Protein AF-A0A9E5MCW7-F1 (afdb_monomer_lite)

Structure (mmCIF, N/CA/C/O backbone):
data_AF-A0A9E5MCW7-F1
#
_entry.id   AF-A0A9E5MCW7-F1
#
loop_
_atom_site.group_PDB
_atom_site.id
_atom_site.type_symbol
_atom_site.label_atom_id
_atom_site.label_alt_id
_atom_site.label_comp_id
_atom_site.label_asym_id
_atom_site.label_entity_id
_atom_site.label_seq_id
_atom_site.pdbx_PDB_ins_code
_atom_site.Cartn_x
_atom_site.Cartn_y
_atom_site.Cartn_z
_atom_site.occupancy
_atom_site.B_iso_or_equiv
_atom_site.auth_seq_id
_atom_site.auth_comp_id
_atom_site.auth_asym_id
_atom_site.auth_atom_id
_atom_site.pdbx_PDB_model_num
ATOM 1 N N . MET A 1 1 ? -56.796 -38.189 36.861 1.00 42.31 1 MET A N 1
ATOM 2 C CA . MET A 1 1 ? -56.053 -38.050 35.592 1.00 42.31 1 MET A CA 1
ATOM 3 C C . MET A 1 1 ? -56.453 -36.708 34.996 1.00 42.31 1 MET A C 1
ATOM 5 O O . MET A 1 1 ? -57.504 -36.618 34.386 1.00 42.31 1 MET A O 1
ATOM 9 N N . ALA A 1 2 ? -55.723 -35.639 35.319 1.00 38.09 2 ALA A N 1
ATOM 10 C CA . ALA A 1 2 ? -56.020 -34.288 34.844 1.00 38.09 2 ALA A CA 1
ATOM 11 C C . ALA A 1 2 ? -54.840 -33.835 33.981 1.00 38.09 2 ALA A C 1
ATOM 13 O O . ALA A 1 2 ? -53.722 -33.717 34.476 1.00 38.09 2 ALA A O 1
ATOM 14 N N . LEU A 1 3 ? -55.087 -33.685 32.681 1.00 42.09 3 LEU A N 1
ATOM 15 C CA . LEU A 1 3 ? -54.106 -33.246 31.697 1.00 42.09 3 LEU A CA 1
ATOM 16 C C . LEU A 1 3 ? -54.118 -31.711 31.688 1.00 42.09 3 LEU A C 1
ATOM 18 O O . LEU A 1 3 ? -55.090 -31.106 31.241 1.00 42.09 3 LEU A O 1
ATOM 22 N N . ALA A 1 4 ? -53.074 -31.079 32.221 1.00 42.81 4 ALA A N 1
ATOM 23 C CA . ALA A 1 4 ? -52.878 -29.639 32.089 1.00 42.81 4 ALA A CA 1
ATOM 24 C C . ALA A 1 4 ? -52.152 -29.367 30.765 1.00 42.81 4 ALA A C 1
ATOM 26 O O . ALA A 1 4 ? -51.011 -29.788 30.581 1.00 42.81 4 ALA A O 1
ATOM 27 N N . LEU A 1 5 ? -52.830 -28.695 29.835 1.00 50.38 5 LEU A N 1
ATOM 28 C CA . LEU A 1 5 ? -52.269 -28.276 28.555 1.00 50.38 5 LEU A CA 1
ATOM 29 C C . LEU A 1 5 ? -51.658 -26.877 28.731 1.00 50.38 5 LEU A C 1
ATOM 31 O O . LEU A 1 5 ? -52.371 -25.876 28.757 1.00 50.38 5 LEU A O 1
ATOM 35 N N . SER A 1 6 ? -50.340 -26.796 28.899 1.00 53.78 6 SER A N 1
ATOM 36 C CA . SER A 1 6 ? -49.606 -25.530 28.899 1.00 53.78 6 SER A CA 1
ATOM 37 C C . SER A 1 6 ? -49.307 -25.112 27.457 1.00 53.78 6 SER A C 1
ATOM 39 O O . SER A 1 6 ? -48.433 -25.664 26.794 1.00 53.78 6 SER A O 1
ATOM 41 N N . ALA A 1 7 ? -50.047 -24.122 26.957 1.00 55.88 7 ALA A N 1
ATOM 42 C CA . ALA A 1 7 ? -49.742 -23.464 25.692 1.00 55.88 7 ALA A CA 1
ATOM 43 C C . ALA A 1 7 ? -48.522 -22.544 25.881 1.00 55.88 7 ALA A C 1
ATOM 45 O O . ALA A 1 7 ? -48.621 -21.469 26.470 1.00 55.88 7 ALA A O 1
ATOM 46 N N . GLY A 1 8 ? -47.353 -22.988 25.417 1.00 53.06 8 GLY A N 1
ATOM 47 C CA . GLY A 1 8 ? -46.138 -22.177 25.389 1.00 53.06 8 GLY A CA 1
ATOM 48 C C . GLY A 1 8 ? -46.206 -21.141 24.269 1.00 53.06 8 GLY A C 1
ATOM 49 O O . GLY A 1 8 ? -46.125 -21.491 23.095 1.00 53.06 8 GLY A O 1
ATOM 50 N N . ILE A 1 9 ? -46.343 -19.864 24.624 1.00 63.03 9 ILE A N 1
ATOM 51 C CA . ILE A 1 9 ? -46.174 -18.749 23.686 1.00 63.03 9 ILE A CA 1
ATOM 52 C C . ILE A 1 9 ? -44.671 -18.607 23.422 1.00 63.03 9 ILE A C 1
ATOM 54 O O . ILE A 1 9 ? -43.931 -18.063 24.238 1.00 63.03 9 ILE A O 1
ATOM 58 N N . GLY A 1 10 ? -44.207 -19.143 22.294 1.00 56.91 10 GLY A N 1
ATOM 59 C CA . GLY A 1 10 ? -42.850 -18.913 21.812 1.00 56.91 10 GLY A CA 1
ATOM 60 C C . GLY A 1 10 ? -42.728 -17.492 21.270 1.00 56.91 10 GLY A C 1
ATOM 61 O O . GLY A 1 10 ? -43.311 -17.178 20.233 1.00 56.91 10 GLY A O 1
ATOM 62 N N . LEU A 1 11 ? -41.974 -16.625 21.953 1.00 61.28 11 LEU A N 1
ATOM 63 C CA . LEU A 1 11 ? -41.538 -15.363 21.361 1.00 61.28 11 LEU A CA 1
ATOM 64 C C . LEU A 1 11 ? -40.548 -15.677 20.233 1.00 61.28 11 LEU A C 1
ATOM 66 O O . LEU A 1 11 ? -39.409 -16.065 20.483 1.00 61.28 11 LEU A O 1
ATOM 70 N N . LEU A 1 12 ? -40.985 -15.495 18.989 1.00 62.19 12 LEU A N 1
ATOM 71 C CA . LEU A 1 12 ? -40.101 -15.439 17.831 1.00 62.19 12 LEU A CA 1
ATOM 72 C C . LEU A 1 12 ? -39.320 -14.120 17.892 1.00 62.19 12 LEU A C 1
ATOM 74 O O . LEU A 1 12 ? -39.847 -13.053 17.576 1.00 62.19 12 LEU A O 1
ATOM 78 N N . SER A 1 13 ? -38.065 -14.180 18.329 1.00 65.00 13 SER A N 1
ATOM 79 C CA . SER A 1 13 ? -37.123 -13.068 18.240 1.00 65.00 13 SER A CA 1
ATOM 80 C C . SER A 1 13 ? -36.735 -12.855 16.778 1.00 65.00 13 SER A C 1
ATOM 82 O O . SER A 1 13 ? -35.929 -13.587 16.208 1.00 65.00 13 SER A O 1
ATOM 84 N N . VAL A 1 14 ? -37.326 -11.840 16.150 1.00 66.19 14 VAL A N 1
ATOM 85 C CA . VAL A 1 14 ? -36.937 -11.405 14.806 1.00 66.19 14 VAL A CA 1
ATOM 86 C C . VAL A 1 14 ? -35.595 -10.682 14.924 1.00 66.19 14 VAL A C 1
ATOM 88 O O . VAL A 1 14 ? -35.516 -9.572 15.448 1.00 66.19 14 VAL A O 1
ATOM 91 N N . SER A 1 15 ? -34.514 -11.326 14.488 1.00 67.56 15 SER A N 1
ATOM 92 C CA . SER A 1 15 ? -33.186 -10.717 14.431 1.00 67.56 15 SER A CA 1
ATOM 93 C C . SER A 1 15 ? -33.167 -9.626 13.359 1.00 67.56 15 SER A C 1
ATOM 95 O O . SER A 1 15 ? -33.238 -9.922 12.166 1.00 67.56 15 SER A O 1
ATOM 97 N N . ALA A 1 16 ? -33.088 -8.364 13.783 1.00 66.31 16 ALA A N 1
ATOM 98 C CA . ALA A 1 16 ? -32.866 -7.233 12.888 1.00 66.31 16 ALA A CA 1
ATOM 99 C C . ALA A 1 16 ? -31.539 -7.404 12.118 1.00 66.31 16 ALA A C 1
ATOM 101 O O . ALA A 1 16 ? -30.602 -8.009 12.653 1.00 66.31 16 ALA A O 1
ATOM 102 N N . PRO A 1 17 ? -31.421 -6.873 10.885 1.00 63.06 17 PRO A N 1
ATOM 103 C CA . PRO A 1 17 ? -30.170 -6.933 10.144 1.00 63.06 17 PRO A CA 1
ATOM 104 C C . PRO A 1 17 ? -29.087 -6.220 10.953 1.00 63.06 17 PRO A C 1
ATOM 106 O O . PRO A 1 17 ? -29.236 -5.046 11.311 1.00 63.06 17 PRO A O 1
ATOM 109 N N . ALA A 1 18 ? -28.013 -6.948 11.261 1.00 64.50 18 ALA A N 1
ATOM 110 C CA . ALA A 1 18 ? -26.865 -6.421 11.976 1.00 64.50 18 ALA A CA 1
ATOM 111 C C . ALA A 1 18 ? -26.233 -5.300 11.141 1.00 64.50 18 ALA A C 1
ATOM 113 O O . ALA A 1 18 ? -25.453 -5.548 10.224 1.00 64.50 18 ALA A O 1
ATOM 114 N N . HIS A 1 19 ? -26.585 -4.053 11.447 1.00 60.28 19 HIS A N 1
ATOM 115 C CA . HIS A 1 19 ? -25.790 -2.921 11.008 1.00 60.28 19 HIS A CA 1
ATOM 116 C C . HIS A 1 19 ? -24.458 -3.037 11.737 1.00 60.28 19 HIS A C 1
ATOM 118 O O . HIS A 1 19 ? -24.438 -3.169 12.963 1.00 60.28 19 HIS A O 1
ATOM 124 N N . ALA A 1 20 ? -23.356 -3.054 10.986 1.00 67.38 20 ALA A N 1
ATOM 125 C CA . ALA A 1 20 ? -22.030 -3.087 11.577 1.00 67.38 20 ALA A CA 1
ATOM 126 C C . ALA A 1 20 ? -21.932 -1.938 12.586 1.00 67.38 20 ALA A C 1
ATOM 128 O O . ALA A 1 20 ? -22.070 -0.770 12.215 1.00 67.38 20 ALA A O 1
ATOM 129 N N . GLN A 1 21 ? -21.753 -2.283 13.863 1.00 65.75 21 GLN A N 1
ATOM 130 C CA . GLN A 1 21 ? -21.563 -1.305 14.925 1.00 65.75 21 GLN A CA 1
ATOM 131 C C . GLN A 1 21 ? -20.449 -0.356 14.476 1.00 65.75 21 GLN A C 1
ATOM 133 O O . GLN A 1 21 ? -19.376 -0.822 14.082 1.00 65.75 21 GLN A O 1
ATOM 138 N N . ALA A 1 22 ? -20.703 0.955 14.501 1.00 70.25 22 ALA A N 1
ATOM 139 C CA . ALA A 1 22 ? -19.691 1.938 14.139 1.00 70.25 22 ALA A CA 1
ATOM 140 C C . ALA A 1 22 ? -18.444 1.686 14.998 1.00 70.25 22 ALA A C 1
ATOM 142 O O . ALA A 1 22 ? -18.489 1.792 16.226 1.00 70.25 22 ALA A O 1
ATOM 143 N N . ALA A 1 23 ? -17.353 1.267 14.357 1.00 76.50 23 ALA A N 1
ATOM 144 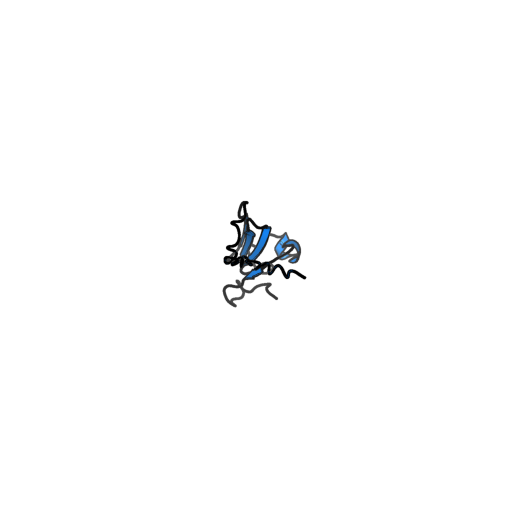C CA . ALA A 1 23 ? -16.131 0.944 15.068 1.00 76.50 23 ALA A CA 1
ATOM 145 C C . ALA A 1 23 ? -15.557 2.231 15.678 1.00 76.50 23 ALA A C 1
ATOM 147 O O . ALA A 1 23 ? -15.368 3.228 14.982 1.00 76.50 23 ALA A O 1
ATOM 148 N N . SER A 1 24 ? -15.298 2.207 16.985 1.00 80.19 24 SER A N 1
ATOM 149 C CA . SER A 1 24 ? -14.634 3.304 17.689 1.00 80.19 24 SER A CA 1
ATOM 150 C C . SER A 1 24 ? -13.141 3.293 17.363 1.00 80.19 24 SER A C 1
ATOM 152 O O . SER A 1 24 ? -12.518 2.234 17.381 1.00 80.19 24 SER A O 1
ATOM 154 N N . GLY A 1 25 ? -12.561 4.454 17.059 1.00 88.69 25 GLY A N 1
ATOM 155 C CA . GLY A 1 25 ? -11.144 4.581 16.721 1.00 88.69 25 GLY A CA 1
ATOM 156 C C . GLY A 1 25 ? -10.877 5.646 15.662 1.00 88.69 25 GLY A C 1
ATOM 157 O O . GLY A 1 25 ? -11.795 6.281 15.147 1.00 88.69 25 G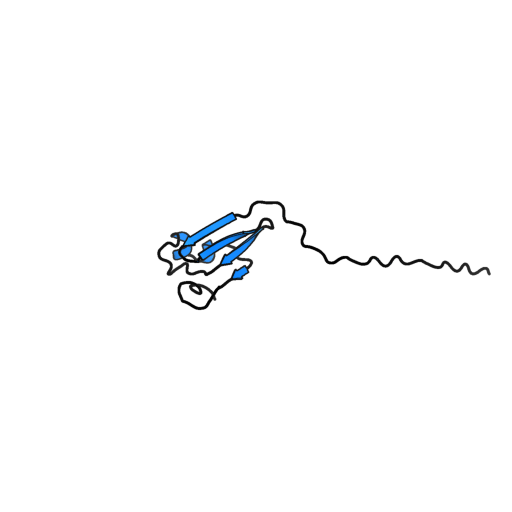LY A O 1
ATOM 158 N N . LYS A 1 26 ? -9.598 5.849 15.339 1.00 94.69 26 LYS A N 1
ATOM 159 C CA . LYS A 1 26 ? -9.170 6.743 14.257 1.00 94.69 26 LYS A CA 1
ATOM 160 C C . LYS A 1 26 ? -8.937 5.933 12.987 1.00 94.69 26 LYS A C 1
ATOM 162 O O . LYS A 1 26 ? -8.424 4.820 13.055 1.00 94.69 26 LYS A O 1
ATOM 167 N N . THR A 1 27 ? -9.257 6.521 11.842 1.00 97.00 27 THR A N 1
ATOM 168 C CA . THR A 1 27 ? -8.731 6.048 10.561 1.00 97.00 27 THR A CA 1
ATOM 169 C C . THR A 1 27 ? -7.294 6.536 10.426 1.00 97.00 27 THR A C 1
ATOM 171 O O . THR A 1 27 ? -7.035 7.731 10.565 1.00 97.00 27 THR A O 1
ATOM 174 N N . GLU A 1 28 ? -6.364 5.627 10.152 1.00 97.75 28 GLU A N 1
ATOM 175 C CA . GLU A 1 28 ? -4.983 5.978 9.812 1.00 97.75 28 GLU A CA 1
ATOM 176 C C . GLU A 1 28 ? -4.809 5.842 8.298 1.00 97.75 28 GLU A C 1
ATOM 178 O O . GLU A 1 28 ? -5.279 4.869 7.703 1.00 97.75 28 GLU A O 1
ATOM 183 N N . LEU A 1 29 ? -4.138 6.807 7.672 1.00 97.94 29 LEU A N 1
ATOM 184 C CA . LEU A 1 29 ? -3.859 6.801 6.240 1.00 97.94 29 LEU A CA 1
ATOM 185 C C . LEU A 1 29 ? -2.370 7.034 6.011 1.00 97.94 29 LEU A C 1
ATOM 187 O O . LEU A 1 29 ? -1.778 7.958 6.564 1.00 97.94 29 LEU A O 1
ATOM 191 N N . TYR A 1 30 ? -1.784 6.189 5.176 1.00 97.12 30 TYR A N 1
ATOM 192 C CA . TYR A 1 30 ? -0.414 6.296 4.716 1.00 97.12 30 TYR A CA 1
ATOM 193 C C . TYR A 1 30 ? -0.412 6.362 3.194 1.00 97.12 30 TYR A C 1
ATOM 195 O O . TYR A 1 30 ? -1.015 5.515 2.536 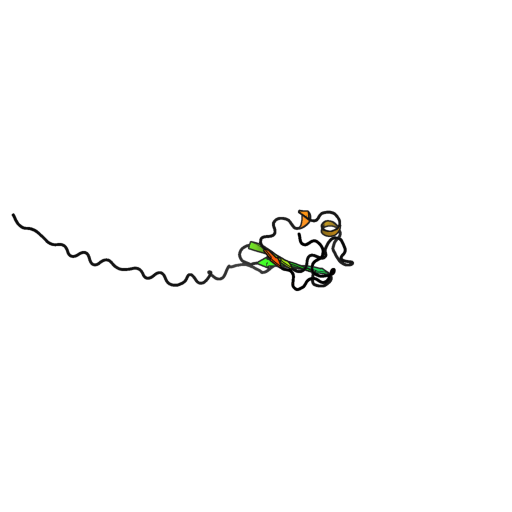1.00 97.12 30 TYR A O 1
ATOM 203 N N . TRP A 1 31 ? 0.262 7.362 2.640 1.00 97.69 31 TRP A N 1
ATOM 204 C CA . TRP A 1 31 ? 0.402 7.525 1.199 1.00 97.69 31 TRP A CA 1
ATOM 205 C C . TRP A 1 31 ? 1.769 7.016 0.750 1.00 97.69 31 TRP A C 1
ATOM 207 O O . TRP A 1 31 ? 2.797 7.468 1.252 1.00 97.69 31 TRP A O 1
ATOM 217 N N . PHE A 1 32 ? 1.777 6.079 -0.196 1.00 97.12 32 PHE A N 1
ATOM 218 C CA . PHE A 1 32 ? 3.004 5.533 -0.777 1.00 97.12 32 PHE A CA 1
ATOM 219 C C . PHE A 1 32 ? 3.522 6.369 -1.956 1.00 97.12 32 PHE A C 1
ATOM 221 O O . PHE A 1 32 ? 4.693 6.273 -2.307 1.00 97.12 32 PHE A O 1
ATOM 228 N N . GLY A 1 33 ? 2.679 7.211 -2.556 1.00 96.00 33 GLY A N 1
ATOM 229 C CA . GLY A 1 33 ? 2.946 7.860 -3.839 1.00 96.00 33 GLY A CA 1
ATOM 230 C C . GLY A 1 33 ? 1.934 7.431 -4.901 1.00 96.00 33 GLY A C 1
ATOM 231 O O . GLY A 1 33 ? 1.285 6.401 -4.754 1.00 96.00 33 GLY A O 1
ATOM 232 N N . GLN A 1 34 ? 1.786 8.231 -5.964 1.00 96.62 34 GLN A N 1
ATOM 233 C CA . GLN A 1 34 ? 0.768 8.029 -7.009 1.00 96.62 34 GLN A CA 1
ATOM 234 C C . GLN A 1 34 ? -0.620 7.778 -6.386 1.00 96.62 34 GLN A C 1
ATOM 236 O O . GLN A 1 34 ? -1.037 8.564 -5.530 1.00 96.62 34 GLN A O 1
ATOM 241 N N . ALA A 1 35 ? -1.299 6.695 -6.766 1.00 97.88 35 ALA A N 1
ATOM 242 C CA . ALA A 1 35 ? -2.584 6.270 -6.219 1.00 97.88 35 ALA A CA 1
ATOM 243 C C . ALA A 1 35 ? -2.451 5.261 -5.058 1.00 97.88 35 ALA A C 1
ATOM 245 O O . ALA A 1 35 ? -3.459 4.779 -4.550 1.00 97.88 35 ALA A O 1
ATOM 246 N N . GLY A 1 36 ? -1.224 4.966 -4.615 1.00 98.06 36 GLY A N 1
ATOM 247 C CA . GLY A 1 36 ? -0.939 3.953 -3.607 1.00 98.06 36 GLY A CA 1
ATOM 248 C C . GLY A 1 36 ? -1.227 4.419 -2.181 1.00 98.06 36 GLY A C 1
ATOM 249 O O . GLY A 1 36 ? -0.590 5.354 -1.680 1.00 98.06 36 GLY A O 1
ATOM 250 N N . PHE A 1 37 ? -2.123 3.722 -1.479 1.00 98.38 37 PHE A N 1
ATOM 251 C CA . PHE A 1 37 ? -2.462 4.010 -0.080 1.00 98.38 37 PHE A CA 1
ATOM 252 C C . PHE A 1 37 ? -2.488 2.754 0.791 1.00 98.38 37 PHE A C 1
ATOM 254 O O . PHE A 1 37 ? -2.906 1.686 0.352 1.00 98.38 37 PHE A O 1
ATOM 261 N N . LYS A 1 38 ? -2.126 2.912 2.070 1.00 98.19 38 LYS A N 1
ATOM 262 C CA . LYS A 1 38 ? -2.476 1.979 3.148 1.00 98.19 38 LYS A CA 1
ATOM 263 C C . LYS A 1 38 ? -3.404 2.675 4.129 1.00 98.19 38 LYS A C 1
ATOM 265 O O . LYS A 1 38 ? -3.071 3.728 4.669 1.00 98.19 38 LYS A O 1
ATOM 270 N N . ILE A 1 39 ? -4.554 2.066 4.373 1.00 98.50 39 ILE A N 1
ATOM 271 C CA . ILE A 1 39 ? -5.582 2.565 5.277 1.00 98.50 39 ILE A CA 1
ATOM 272 C C . ILE A 1 39 ? -5.747 1.559 6.405 1.00 98.50 39 ILE A C 1
ATOM 274 O O . ILE A 1 39 ? -5.922 0.368 6.160 1.00 98.50 39 ILE A O 1
ATOM 278 N N . LYS A 1 40 ? -5.737 2.038 7.645 1.00 97.81 40 LYS A N 1
ATOM 279 C CA . LYS A 1 40 ? -6.179 1.256 8.797 1.00 97.81 40 LYS A CA 1
ATOM 280 C C . LYS A 1 40 ? -7.530 1.783 9.245 1.00 97.81 40 LYS A C 1
ATOM 282 O O . LYS A 1 40 ? -7.655 2.954 9.604 1.00 97.81 40 LYS A O 1
ATOM 287 N N . SER A 1 41 ? -8.546 0.930 9.184 1.00 96.25 41 SER A N 1
ATOM 288 C CA . SER A 1 41 ? -9.896 1.298 9.606 1.00 96.25 41 SER A CA 1
ATOM 289 C C . SER A 1 41 ? -9.987 1.399 11.134 1.00 96.25 41 SER A C 1
ATOM 291 O O . SER A 1 41 ? -9.193 0.761 11.834 1.00 96.25 41 SER A O 1
ATOM 293 N N . PRO A 1 42 ? -10.992 2.107 11.683 1.00 95.81 42 PRO A N 1
ATOM 294 C CA . PRO A 1 42 ? -11.238 2.118 13.127 1.00 95.81 42 PRO A CA 1
ATOM 295 C C . PRO A 1 42 ? -11.437 0.709 13.715 1.00 95.81 42 PRO A C 1
ATOM 297 O O . PRO A 1 42 ? -11.050 0.445 14.846 1.00 95.81 42 PRO A O 1
ATOM 300 N N . GLY A 1 43 ? -11.966 -0.232 12.922 1.00 92.31 43 GLY A N 1
ATOM 301 C CA . GLY A 1 43 ? -12.110 -1.648 13.286 1.00 92.31 43 GLY A CA 1
ATOM 302 C C . GLY A 1 43 ? -10.829 -2.485 13.142 1.00 92.31 43 GLY A C 1
ATOM 303 O O . GLY A 1 43 ? -10.891 -3.714 13.194 1.00 92.31 43 GLY A O 1
ATOM 304 N N . GLY A 1 44 ? -9.682 -1.844 12.896 1.00 94.06 44 GLY A N 1
ATOM 305 C CA . GLY A 1 44 ? -8.364 -2.473 12.829 1.00 94.06 44 GLY A CA 1
ATOM 306 C C . GLY A 1 44 ? -8.077 -3.266 11.553 1.00 94.06 44 GLY A C 1
ATOM 307 O O . GLY A 1 44 ? -7.151 -4.072 11.554 1.00 94.06 44 GLY A O 1
ATOM 308 N N . LYS A 1 45 ? -8.857 -3.080 10.480 1.00 96.56 45 LYS A N 1
ATOM 309 C CA . LYS A 1 45 ? -8.586 -3.719 9.179 1.00 96.56 45 LYS A CA 1
ATOM 310 C C . LYS A 1 45 ? -7.562 -2.908 8.398 1.00 96.56 45 LYS A C 1
ATOM 312 O O . LYS A 1 45 ? -7.699 -1.689 8.323 1.00 96.56 45 LYS A O 1
ATOM 317 N N . THR A 1 46 ? -6.592 -3.586 7.794 1.00 98.25 46 THR A N 1
ATOM 318 C CA . THR A 1 46 ? -5.600 -2.968 6.906 1.00 98.25 46 THR A CA 1
ATOM 319 C C . THR A 1 46 ? -6.030 -3.133 5.454 1.00 98.25 46 THR A C 1
ATOM 321 O O . THR A 1 46 ? -6.155 -4.254 4.969 1.00 98.25 46 THR A O 1
ATOM 324 N N . ILE A 1 47 ? -6.223 -2.025 4.751 1.00 98.69 47 ILE A N 1
ATOM 325 C CA . ILE A 1 47 ? -6.598 -1.980 3.337 1.00 98.69 47 ILE A CA 1
ATOM 326 C C . ILE A 1 47 ? -5.431 -1.374 2.561 1.00 98.69 47 ILE A C 1
ATOM 328 O O . ILE A 1 47 ? -4.921 -0.326 2.956 1.00 98.69 47 ILE A O 1
ATOM 332 N N . VAL A 1 48 ? -5.019 -2.009 1.469 1.00 98.62 48 VAL A N 1
ATOM 333 C CA . VAL A 1 48 ? -4.046 -1.454 0.519 1.00 98.62 48 VAL A CA 1
ATOM 334 C C . VAL A 1 48 ? -4.757 -1.179 -0.800 1.00 98.62 48 VAL A C 1
ATOM 336 O O . VAL A 1 48 ? -5.570 -1.988 -1.243 1.00 98.62 48 VAL A O 1
ATOM 339 N N . ILE A 1 49 ? -4.486 -0.024 -1.399 1.00 98.81 49 ILE A N 1
ATOM 340 C CA . ILE A 1 49 ? -5.068 0.406 -2.674 1.00 98.81 49 ILE A CA 1
ATOM 341 C C . ILE A 1 49 ? -3.926 0.696 -3.643 1.00 98.81 49 ILE A C 1
ATOM 343 O O . ILE A 1 49 ? -2.973 1.356 -3.233 1.00 98.81 49 ILE A O 1
ATOM 347 N N . ASP A 1 50 ? -4.049 0.214 -4.883 1.00 98.56 50 ASP A N 1
ATOM 348 C CA . ASP A 1 50 ? -3.155 0.475 -6.023 1.00 98.56 50 A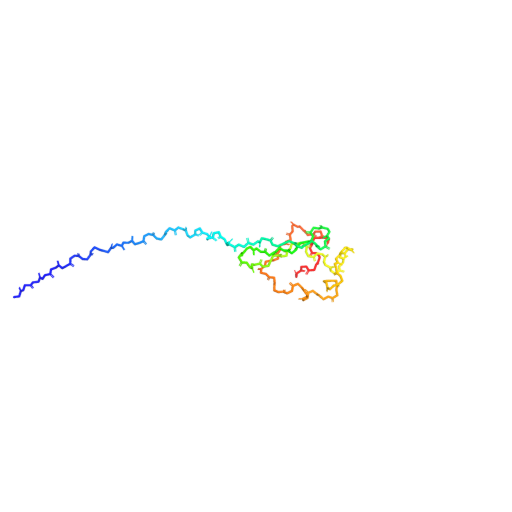SP A CA 1
ATOM 349 C C . ASP A 1 50 ? -1.659 0.278 -5.681 1.00 98.56 50 ASP A C 1
ATOM 351 O O . ASP A 1 50 ? -0.901 1.248 -5.550 1.00 98.56 50 ASP A O 1
ATOM 355 N N . PRO A 1 51 ? -1.212 -0.975 -5.459 1.00 97.69 51 PRO A N 1
ATOM 356 C CA . PRO A 1 51 ? 0.077 -1.283 -4.845 1.00 97.69 51 PRO A CA 1
ATOM 357 C C . PRO A 1 51 ? 1.260 -1.169 -5.825 1.00 97.69 51 PRO A C 1
ATOM 359 O O . PRO A 1 51 ? 1.977 -2.138 -6.036 1.00 97.69 51 PRO A O 1
ATOM 362 N N . TRP A 1 52 ? 1.530 0.002 -6.407 1.00 97.81 52 TRP A N 1
ATOM 363 C CA . TRP A 1 52 ? 2.761 0.229 -7.183 1.00 97.81 52 TRP A CA 1
ATOM 364 C C . TRP A 1 52 ? 3.940 0.610 -6.277 1.00 97.81 52 TRP A C 1
ATOM 366 O O . TRP A 1 52 ? 4.394 1.756 -6.225 1.00 97.81 52 TRP A O 1
ATOM 376 N N . LEU A 1 53 ? 4.417 -0.360 -5.501 1.00 97.19 53 LEU A N 1
ATOM 377 C CA . LEU A 1 53 ? 5.378 -0.164 -4.423 1.00 97.19 53 LEU A CA 1
ATOM 378 C C . LEU A 1 53 ? 6.818 -0.293 -4.915 1.00 97.19 53 LEU A C 1
ATOM 380 O O . LEU A 1 53 ? 7.580 0.667 -4.793 1.00 97.19 53 LEU A O 1
ATOM 384 N N . THR A 1 54 ? 7.192 -1.428 -5.503 1.00 96.19 54 THR A N 1
ATOM 385 C CA . THR A 1 54 ? 8.585 -1.696 -5.904 1.00 96.19 54 THR A CA 1
ATOM 386 C C . THR A 1 54 ? 9.032 -0.786 -7.051 1.00 96.19 54 THR A C 1
ATOM 388 O O . THR A 1 54 ? 10.159 -0.286 -7.048 1.00 96.19 54 THR A O 1
ATOM 391 N N . GLY A 1 55 ? 8.125 -0.494 -7.990 1.00 95.00 55 GLY A N 1
ATOM 392 C CA . GLY A 1 55 ? 8.365 0.400 -9.127 1.00 95.00 55 GLY A CA 1
ATOM 393 C C . GLY A 1 55 ? 8.030 1.877 -8.882 1.00 95.00 55 GLY A C 1
ATOM 394 O O . GLY A 1 55 ? 8.456 2.733 -9.659 1.00 95.00 55 GLY A O 1
ATOM 395 N N . GLY A 1 56 ? 7.293 2.205 -7.815 1.00 96.19 56 GLY A N 1
ATOM 396 C CA . GLY A 1 56 ? 6.807 3.563 -7.568 1.00 96.19 56 GLY A CA 1
ATOM 397 C C . GLY A 1 56 ? 7.935 4.551 -7.238 1.00 96.19 56 GLY A C 1
ATOM 398 O O . GLY A 1 56 ? 8.748 4.301 -6.345 1.00 96.19 56 GLY A O 1
ATOM 399 N N . PRO A 1 57 ? 8.015 5.733 -7.877 1.00 95.31 57 PRO A N 1
ATOM 400 C CA . PRO A 1 57 ? 9.142 6.649 -7.688 1.00 95.31 57 PRO A CA 1
ATOM 401 C C . PRO A 1 57 ? 9.207 7.207 -6.263 1.00 95.31 57 PRO A C 1
ATOM 403 O O . PRO A 1 57 ? 10.296 7.346 -5.708 1.00 95.31 57 PRO A O 1
ATOM 406 N N . LYS A 1 58 ? 8.045 7.464 -5.652 1.00 95.75 58 LYS A N 1
ATOM 407 C CA . LYS A 1 58 ? 7.918 8.063 -4.315 1.00 95.75 58 LYS A CA 1
ATOM 408 C C . LYS A 1 58 ? 7.753 7.041 -3.187 1.00 95.75 58 LYS A C 1
ATOM 410 O O . LYS A 1 58 ? 7.717 7.453 -2.030 1.00 95.75 58 LYS A O 1
ATOM 415 N N . THR A 1 59 ? 7.704 5.745 -3.504 1.00 96.12 59 THR A N 1
ATOM 416 C CA . THR A 1 59 ? 7.518 4.703 -2.494 1.00 96.12 59 THR A CA 1
ATOM 417 C C . THR A 1 59 ? 8.654 4.743 -1.463 1.00 96.12 59 THR A C 1
ATOM 419 O O . THR A 1 59 ? 9.830 4.746 -1.842 1.00 96.12 59 THR A O 1
ATOM 422 N N . PRO A 1 60 ? 8.342 4.777 -0.158 1.00 93.62 60 PRO A N 1
ATOM 423 C CA . PRO A 1 60 ? 9.350 4.741 0.894 1.00 93.62 60 PRO A CA 1
ATOM 424 C C . PRO A 1 60 ? 10.185 3.458 0.852 1.00 93.62 60 PRO A C 1
ATOM 426 O O . PRO A 1 60 ? 9.667 2.379 0.563 1.00 93.62 60 PRO A O 1
ATOM 429 N N . ALA A 1 61 ? 11.471 3.580 1.193 1.00 95.06 61 ALA A N 1
ATOM 430 C CA . ALA A 1 61 ? 12.470 2.526 1.011 1.00 95.06 61 ALA A CA 1
ATOM 431 C C . ALA A 1 61 ? 12.068 1.133 1.543 1.00 95.06 61 ALA A C 1
ATOM 433 O O . ALA A 1 61 ? 12.248 0.180 0.789 1.00 95.06 61 ALA A O 1
ATOM 434 N N . PRO A 1 62 ? 11.470 0.977 2.7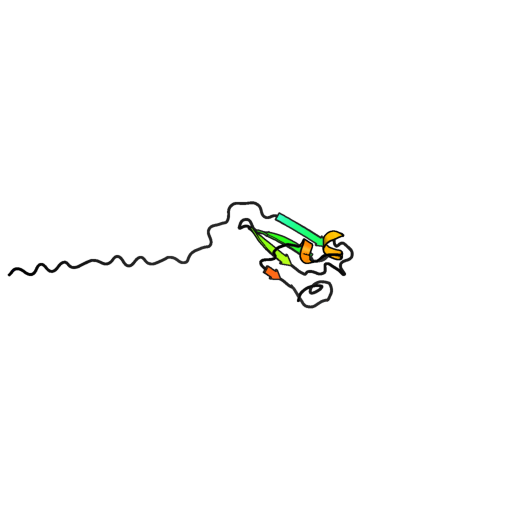47 1.00 94.50 62 PRO A N 1
ATOM 435 C CA . PRO A 1 62 ? 11.113 -0.349 3.257 1.00 94.50 62 PRO A CA 1
ATOM 436 C C . PRO A 1 62 ? 10.189 -1.132 2.318 1.00 94.50 62 PRO A C 1
ATOM 438 O O . PRO A 1 62 ? 10.416 -2.310 2.076 1.00 94.50 62 PRO A O 1
ATOM 441 N N . TYR A 1 63 ? 9.197 -0.459 1.727 1.00 95.38 63 TYR A N 1
ATOM 442 C CA . TYR A 1 63 ? 8.206 -1.089 0.850 1.00 95.38 63 TYR A CA 1
ATOM 443 C C . TYR A 1 63 ? 8.722 -1.320 -0.574 1.00 95.38 63 TYR A C 1
ATOM 445 O O . TYR A 1 63 ? 8.136 -2.108 -1.309 1.00 95.38 63 TYR A O 1
ATOM 453 N N . LYS A 1 64 ? 9.807 -0.641 -0.973 1.00 95.06 64 LYS A N 1
ATOM 454 C CA . LYS A 1 64 ? 10.463 -0.873 -2.269 1.00 95.06 64 LYS A CA 1
ATOM 455 C C . LYS A 1 64 ? 11.266 -2.165 -2.292 1.00 95.06 64 LYS A C 1
ATOM 457 O O . LYS A 1 64 ? 11.375 -2.794 -3.336 1.00 95.06 64 LYS A O 1
ATOM 462 N N . THR A 1 65 ? 11.884 -2.506 -1.165 1.00 94.12 65 THR A N 1
ATOM 463 C CA . THR A 1 65 ? 12.810 -3.640 -1.065 1.00 94.12 65 THR A CA 1
ATOM 464 C C . THR A 1 65 ? 12.170 -4.875 -0.455 1.00 94.12 65 THR A C 1
ATOM 466 O O . THR A 1 65 ? 12.640 -5.980 -0.699 1.00 94.12 65 THR A O 1
ATOM 469 N N . ASP A 1 66 ? 11.127 -4.692 0.353 1.00 94.62 66 ASP A N 1
ATOM 470 C CA . ASP A 1 66 ? 10.464 -5.770 1.070 1.00 94.62 66 ASP A CA 1
ATOM 471 C C . ASP A 1 66 ? 8.957 -5.506 1.157 1.00 94.62 66 ASP A C 1
ATOM 473 O O . ASP A 1 66 ? 8.473 -4.722 1.976 1.00 94.62 66 ASP A O 1
ATOM 477 N N . ILE A 1 67 ? 8.188 -6.196 0.314 1.00 91.50 67 ILE A N 1
ATOM 478 C CA . ILE A 1 67 ? 6.729 -6.072 0.311 1.00 91.50 67 ILE A CA 1
ATOM 479 C C . ILE A 1 67 ? 6.102 -6.577 1.620 1.00 91.50 67 ILE A C 1
ATOM 481 O O . ILE A 1 67 ? 5.025 -6.118 2.007 1.00 91.50 67 ILE A O 1
ATOM 485 N N . SER A 1 68 ? 6.790 -7.460 2.359 1.00 93.75 68 SER A N 1
ATOM 486 C CA . SER A 1 68 ? 6.314 -7.957 3.653 1.00 93.75 68 SER A CA 1
ATOM 487 C C . SER A 1 68 ? 6.277 -6.861 4.726 1.00 93.75 68 SER A C 1
ATOM 489 O O . SER A 1 68 ? 5.517 -6.976 5.691 1.00 93.75 68 SER A O 1
ATOM 491 N N . ALA A 1 69 ? 6.972 -5.734 4.514 1.00 95.56 69 ALA A N 1
ATOM 492 C CA . ALA A 1 69 ? 6.889 -4.543 5.359 1.00 95.56 69 ALA A CA 1
ATOM 493 C C . ALA A 1 69 ? 5.476 -3.923 5.407 1.00 95.56 69 ALA A C 1
ATOM 495 O O . ALA A 1 69 ? 5.168 -3.142 6.313 1.00 95.56 69 ALA A O 1
ATOM 496 N N . LEU A 1 70 ? 4.583 -4.271 4.469 1.00 95.19 70 LEU A N 1
ATOM 497 C CA . LEU A 1 70 ? 3.159 -3.934 4.565 1.00 95.19 70 LEU A CA 1
ATOM 498 C C . LEU A 1 70 ? 2.493 -4.544 5.808 1.00 95.19 70 LEU A C 1
ATOM 500 O O . LEU A 1 70 ? 1.532 -3.965 6.327 1.00 95.19 70 LEU A O 1
ATOM 504 N N . GLY A 1 71 ? 3.017 -5.668 6.302 1.00 95.69 71 GLY A N 1
ATOM 505 C CA . GLY A 1 71 ? 2.385 -6.494 7.318 1.00 95.69 71 GLY A CA 1
ATOM 506 C C . GLY A 1 71 ? 1.130 -7.184 6.783 1.00 95.69 71 GLY A C 1
ATOM 507 O O . GLY A 1 71 ? 0.964 -7.398 5.584 1.00 95.69 71 GLY A O 1
ATOM 508 N N . LYS A 1 72 ? 0.216 -7.539 7.690 1.00 96.50 72 LYS A N 1
ATOM 509 C CA . LYS A 1 72 ? -1.071 -8.136 7.320 1.00 96.50 72 LYS A CA 1
ATOM 510 C C . LYS A 1 72 ? -1.925 -7.135 6.534 1.00 96.50 72 LYS A C 1
ATOM 512 O O . LYS A 1 72 ? -2.242 -6.063 7.050 1.00 96.50 72 LYS A O 1
ATOM 517 N N . VAL A 1 73 ? -2.359 -7.542 5.343 1.00 97.81 73 VAL A N 1
ATOM 518 C CA . VAL A 1 73 ? -3.336 -6.840 4.502 1.00 97.81 73 VAL A CA 1
ATOM 519 C C . VAL A 1 73 ? -4.640 -7.636 4.520 1.00 97.81 73 VAL A C 1
ATOM 521 O O . VAL A 1 73 ? -4.661 -8.806 4.155 1.00 97.81 73 VAL A O 1
ATOM 524 N N . ASP A 1 74 ? -5.718 -7.023 5.004 1.00 98.31 74 ASP A N 1
ATOM 525 C CA . ASP A 1 74 ? -7.054 -7.629 5.042 1.00 98.31 74 ASP A CA 1
ATOM 526 C C . ASP A 1 74 ? -7.778 -7.519 3.698 1.00 98.31 74 ASP A C 1
ATOM 528 O O . ASP A 1 74 ? -8.618 -8.356 3.379 1.00 98.31 74 ASP A O 1
ATOM 532 N N . LEU A 1 75 ? -7.483 -6.465 2.937 1.00 98.31 75 LEU A N 1
ATOM 533 C CA . LEU A 1 75 ? -8.101 -6.195 1.648 1.00 98.31 75 LEU A CA 1
ATOM 534 C C . LEU A 1 75 ? -7.111 -5.475 0.733 1.00 98.31 75 LEU A C 1
ATOM 536 O O . LEU A 1 75 ? -6.524 -4.466 1.127 1.00 98.31 75 LEU A O 1
ATOM 540 N N . LEU A 1 76 ? -6.972 -5.978 -0.489 1.00 98.31 76 LEU A N 1
ATOM 541 C CA . LEU A 1 76 ? -6.264 -5.312 -1.573 1.00 98.31 76 LEU A CA 1
ATOM 542 C C . LEU A 1 76 ? -7.288 -4.839 -2.605 1.00 98.31 76 LEU A C 1
ATOM 544 O O . LEU A 1 76 ? -8.135 -5.620 -3.033 1.00 98.31 76 LEU A O 1
ATOM 548 N N . LEU A 1 77 ? -7.211 -3.571 -2.993 1.00 98.75 77 LEU A N 1
ATOM 549 C CA . LEU A 1 77 ? -8.051 -2.982 -4.029 1.00 98.75 77 LEU A CA 1
ATOM 550 C C . LEU A 1 77 ? -7.168 -2.455 -5.154 1.00 98.75 77 LEU A C 1
ATOM 552 O O . LEU A 1 77 ? -6.142 -1.830 -4.900 1.00 98.75 77 LEU A O 1
ATOM 556 N N . VAL A 1 78 ? -7.600 -2.685 -6.388 1.00 98.62 78 VAL A N 1
ATOM 557 C CA . VAL A 1 78 ? -6.971 -2.132 -7.586 1.00 98.62 78 VAL A CA 1
ATOM 558 C C . VAL A 1 78 ? -8.050 -1.409 -8.373 1.00 98.62 78 VAL A C 1
ATOM 560 O O . VAL A 1 78 ? -9.084 -1.995 -8.694 1.00 98.62 78 VAL A O 1
ATOM 563 N N . THR A 1 79 ? -7.838 -0.126 -8.649 1.00 98.62 79 THR A N 1
ATOM 564 C CA . THR A 1 79 ? -8.819 0.713 -9.344 1.00 98.62 79 THR A CA 1
ATOM 565 C C . THR A 1 79 ? -8.945 0.333 -10.817 1.00 98.62 79 THR A C 1
ATOM 567 O O . THR A 1 79 ? -10.056 0.255 -11.337 1.00 98.62 79 THR A O 1
ATOM 570 N N . HIS A 1 80 ? -7.819 0.083 -11.489 1.00 98.62 80 HIS A N 1
ATOM 571 C CA . HIS A 1 80 ? -7.742 -0.392 -12.870 1.00 98.62 80 HIS A CA 1
ATOM 572 C C . HIS A 1 80 ? -6.355 -0.980 -13.185 1.00 98.62 80 HIS A C 1
ATOM 574 O O . HIS A 1 80 ? -5.415 -0.848 -12.407 1.00 98.62 80 HIS A O 1
ATOM 580 N N . ALA A 1 81 ? -6.216 -1.624 -14.347 1.00 98.12 81 ALA A N 1
ATOM 581 C CA . ALA A 1 81 ? -5.045 -2.432 -14.702 1.00 98.12 81 ALA A CA 1
ATOM 582 C C . ALA A 1 81 ? -3.906 -1.671 -15.420 1.00 98.12 81 ALA A C 1
ATOM 584 O O . ALA A 1 81 ? -3.198 -2.255 -16.239 1.00 98.12 81 ALA A O 1
ATOM 585 N N . HIS A 1 82 ? -3.719 -0.377 -15.149 1.00 98.56 82 HIS A N 1
ATOM 586 C CA . HIS A 1 82 ? -2.512 0.323 -15.606 1.00 98.56 82 HIS A CA 1
ATOM 587 C C . HIS A 1 82 ? -1.355 0.066 -14.624 1.00 98.56 82 HIS A C 1
ATOM 589 O O . HIS A 1 82 ? -1.592 -0.151 -13.436 1.00 98.56 82 HIS A O 1
ATOM 595 N N . VAL A 1 83 ? -0.107 0.030 -15.109 1.00 98.06 83 VAL A N 1
ATOM 596 C CA . VAL A 1 83 ? 1.046 -0.490 -14.338 1.00 98.06 83 VAL A CA 1
ATOM 597 C C . VAL A 1 83 ? 1.310 0.273 -13.038 1.00 98.06 83 VAL A C 1
ATOM 599 O O . VAL A 1 83 ? 1.672 -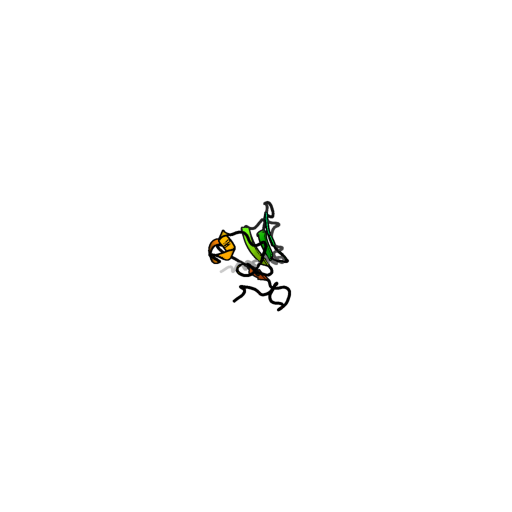0.332 -12.034 1.00 98.06 83 VAL A O 1
ATOM 602 N N . ASP A 1 84 ? 1.072 1.582 -13.032 1.00 97.75 84 ASP A N 1
ATOM 603 C CA . ASP A 1 84 ? 1.225 2.456 -11.867 1.00 97.75 84 ASP A CA 1
ATOM 604 C C . ASP A 1 84 ? 0.064 2.358 -10.861 1.00 97.75 84 ASP A C 1
ATOM 606 O O . ASP A 1 84 ? 0.075 3.056 -9.846 1.00 97.75 84 ASP A O 1
ATOM 610 N N . HIS A 1 85 ? -0.897 1.465 -11.124 1.00 98.50 85 HIS A N 1
ATOM 611 C CA . HIS A 1 85 ? -1.984 1.087 -10.225 1.00 98.50 85 HIS A CA 1
ATOM 612 C C . HIS A 1 85 ? -1.902 -0.388 -9.827 1.00 98.50 85 HIS A C 1
ATOM 614 O O . HIS A 1 85 ? -1.835 -0.692 -8.640 1.00 98.50 85 HIS A O 1
ATOM 620 N N . ILE A 1 86 ? -1.877 -1.313 -10.796 1.00 98.31 86 ILE A N 1
ATOM 621 C CA . ILE A 1 86 ? -1.849 -2.755 -10.504 1.00 98.31 86 ILE A CA 1
ATOM 622 C C . ILE A 1 86 ? -0.526 -3.189 -9.869 1.00 98.31 86 ILE A C 1
ATOM 624 O O . ILE A 1 86 ? -0.552 -3.979 -8.933 1.00 98.31 86 ILE A O 1
ATOM 628 N N . GLY A 1 87 ? 0.602 -2.625 -10.317 1.00 96.19 87 GLY A N 1
ATOM 629 C CA . GLY A 1 87 ? 1.913 -2.748 -9.683 1.00 96.19 87 GLY A CA 1
ATOM 630 C C . GLY A 1 87 ? 2.259 -4.153 -9.182 1.00 96.19 87 GLY A C 1
ATOM 631 O O . GLY A 1 87 ? 2.407 -5.081 -9.970 1.00 96.19 87 GLY A O 1
ATOM 632 N N . ASP A 1 88 ? 2.402 -4.263 -7.861 1.00 97.00 88 ASP A N 1
ATOM 633 C CA . ASP A 1 88 ? 2.786 -5.460 -7.110 1.00 97.00 88 ASP A CA 1
ATOM 634 C C . ASP A 1 88 ? 1.585 -6.309 -6.635 1.00 97.00 88 ASP A C 1
ATOM 636 O O . ASP A 1 88 ? 1.714 -7.117 -5.712 1.00 97.00 88 ASP A O 1
ATOM 640 N N . ALA A 1 89 ? 0.393 -6.104 -7.202 1.00 95.81 89 ALA A N 1
ATOM 641 C CA . ALA A 1 89 ? -0.743 -6.993 -6.970 1.00 95.81 89 ALA A CA 1
ATOM 642 C C . ALA A 1 89 ? -0.440 -8.420 -7.498 1.00 95.81 89 ALA A C 1
ATOM 644 O O . ALA A 1 89 ? 0.307 -8.552 -8.469 1.00 95.81 89 ALA A O 1
ATOM 645 N N . PRO A 1 90 ? -0.982 -9.477 -6.858 1.00 91.62 90 PRO A N 1
ATOM 646 C CA . PRO A 1 90 ? -0.735 -10.873 -7.235 1.00 91.62 90 PRO A CA 1
ATOM 647 C C . PRO A 1 90 ? -1.362 -11.283 -8.574 1.00 91.62 90 PRO A C 1
ATOM 649 O O . PRO A 1 90 ? -2.363 -10.654 -8.992 1.00 91.62 90 PRO A O 1
#

Radius of gyration: 24.37 Å; chains: 1; bounding box: 69×46×51 Å

Sequence (90 aa):
MALALSAGIGLLSVSAPAHAQAASGKTELYWFGQAGFKIKSPGGKTIVIDPWLTGGPKTPAPYKTDISALGKVDLLLVTHAHVDHIGDAP

Foldseek 3Di:
DDDDDDDDDDPPDDDDPDDPDQQDADWDWDDQDDQWIWIQHSNGATETFQPQALVHPRGDDCCNVDVCVSPDHPYYYFPDPDCSRCHPPD

pLDDT: mean 86.75, std 17.24, range [38.09, 98.81]

Secondary structure (DSSP, 8-state):
------------------PPP---SPPEEEEEETTEEEEE-TTS-EEEES---SS-TT--HHHHH-GGGG---SEEE-S-SSHHHHTT--